Protein AF-D8IQB0-F1 (afdb_monomer_lite)

InterPro domains:
  IPR021724 Protein of unknown function DUF3297 [PF11730] (67-137)

Organism: Herbaspirillum seropedicae (strain SmR1) (NCBI:txid757424)

pLDDT: mean 72.1, std 18.84, range [42.22, 94.12]

Secondary structure (DSSP, 8-state):
--------PPP--------------------------PPPP------S----------S--SSPPPPSEEES-TTSTT--HHHHTS-EEEEETTEEES--SEEETTTTEEEEEEEEEE-TTSPEEEEEEES-EEEEE-

Foldseek 3Di:
DDDDDDDDDDDDDDDDDDDDDDDDDDDDDDDDDDDDDDDDDDDDDPDPDCDDPPPDDDPPDPADDDDQKAFPDPVDPRHDVRNVVFQKWKAFVNDIDRQWGMDGQVQAKTWGFPPCDADPVRHGDIDIDGGHIDMDTD

Sequence (138 aa):
MRCSRRQRYQPGASAAVGERRHPGRTTGLPRRRRLSEGRPAPKGLSWPGRYPIIAAMNDTAQRPSFPDRLSVDPRSPHYVAAIFEFDVGIKLNGKEFNNVSEYCISEGWIKIPAGRALDRKGNPMMTKLKGQVEPFYR

Radius of gyration: 28.74 Å; chains: 1; bounding box: 79×67×44 Å

Structure (mmCIF, N/CA/C/O backbone):
data_AF-D8IQB0-F1
#
_entry.id   AF-D8IQB0-F1
#
loop_
_atom_site.group_PDB
_atom_site.id
_atom_site.type_symbol
_atom_site.label_atom_id
_atom_site.label_alt_id
_atom_site.label_comp_id
_atom_site.label_asym_id
_atom_site.label_entity_id
_atom_site.label_seq_id
_atom_site.pdbx_PDB_ins_code
_atom_site.Cartn_x
_atom_site.Cartn_y
_atom_site.Cartn_z
_atom_site.occupancy
_atom_site.B_iso_or_equiv
_atom_site.auth_seq_id
_atom_site.auth_comp_id
_atom_site.auth_asym_id
_atom_site.auth_atom_id
_atom_site.pdbx_PDB_model_num
ATOM 1 N N . MET A 1 1 ? 41.029 16.697 -21.269 1.00 48.34 1 MET A N 1
ATOM 2 C CA . MET A 1 1 ? 40.095 15.669 -20.754 1.00 48.34 1 MET A CA 1
ATOM 3 C C . MET A 1 1 ? 38.979 15.423 -21.769 1.00 48.34 1 MET A C 1
ATOM 5 O O . MET A 1 1 ? 37.996 16.148 -21.785 1.00 48.34 1 MET A O 1
ATOM 9 N N . ARG A 1 2 ? 39.135 14.442 -22.664 1.00 48.03 2 ARG A N 1
ATOM 10 C CA . ARG A 1 2 ? 38.046 13.912 -23.503 1.00 48.03 2 ARG A CA 1
ATOM 11 C C . ARG A 1 2 ? 38.215 12.403 -23.535 1.00 48.03 2 ARG A C 1
ATOM 13 O O . ARG A 1 2 ? 39.020 11.903 -24.307 1.00 48.03 2 ARG A O 1
ATOM 20 N N . CYS A 1 3 ? 37.506 11.699 -22.661 1.00 42.72 3 CYS A N 1
ATOM 21 C CA . CYS A 1 3 ? 37.381 10.254 -22.772 1.00 42.72 3 CYS A CA 1
ATOM 22 C C . CYS A 1 3 ? 35.943 9.967 -23.184 1.00 42.72 3 CYS A C 1
ATOM 24 O O . CYS A 1 3 ? 34.998 10.150 -22.420 1.00 42.72 3 CYS A O 1
ATOM 26 N N . SER A 1 4 ? 35.792 9.630 -24.455 1.00 50.69 4 SER A N 1
ATOM 27 C CA . SER A 1 4 ? 34.528 9.347 -25.103 1.00 50.69 4 SER A CA 1
ATOM 28 C C . SER A 1 4 ? 34.461 7.869 -25.449 1.00 50.69 4 SER A C 1
ATOM 30 O O . SER A 1 4 ? 35.431 7.322 -25.963 1.00 50.69 4 SER A O 1
ATOM 32 N N . ARG A 1 5 ? 33.238 7.342 -25.338 1.00 54.47 5 ARG A N 1
ATOM 33 C CA . ARG A 1 5 ? 32.664 6.277 -26.175 1.00 54.47 5 ARG A CA 1
ATOM 34 C C . ARG A 1 5 ? 32.741 4.835 -25.632 1.00 54.47 5 ARG A C 1
ATOM 36 O O . ARG A 1 5 ? 33.715 4.114 -25.777 1.00 54.47 5 ARG A O 1
ATOM 43 N N . ARG A 1 6 ? 31.580 4.439 -25.087 1.00 54.75 6 ARG A N 1
ATOM 44 C CA . ARG A 1 6 ? 30.929 3.112 -25.121 1.00 54.75 6 ARG A CA 1
ATOM 45 C C . ARG A 1 6 ? 31.436 2.178 -26.226 1.00 54.75 6 ARG A C 1
ATOM 47 O O . ARG A 1 6 ? 31.395 2.593 -27.379 1.00 54.75 6 ARG A O 1
ATOM 54 N N . GLN A 1 7 ? 31.589 0.881 -25.926 1.00 54.50 7 GLN A N 1
ATOM 55 C CA . GLN A 1 7 ? 31.092 -0.170 -26.827 1.00 54.50 7 GLN A CA 1
ATOM 56 C C . GLN A 1 7 ? 30.962 -1.568 -26.162 1.00 54.50 7 GLN A C 1
ATOM 58 O O . GLN A 1 7 ? 31.951 -2.206 -25.840 1.00 54.50 7 GLN A O 1
ATOM 63 N N . ARG A 1 8 ? 29.702 -2.027 -26.063 1.00 48.38 8 ARG A N 1
ATOM 64 C CA . ARG A 1 8 ? 29.164 -3.396 -26.270 1.00 48.38 8 ARG A CA 1
ATOM 65 C C . ARG A 1 8 ? 29.692 -4.581 -25.431 1.00 48.38 8 ARG A C 1
ATOM 67 O O . ARG A 1 8 ? 30.640 -5.250 -25.815 1.00 48.38 8 ARG A O 1
ATOM 74 N N . TYR A 1 9 ? 28.907 -4.956 -24.416 1.00 46.19 9 TYR A N 1
ATOM 75 C CA . TYR A 1 9 ? 28.756 -6.346 -23.960 1.00 46.19 9 TYR A CA 1
ATOM 76 C C . TYR A 1 9 ? 27.618 -7.005 -24.764 1.00 46.19 9 TYR A C 1
ATOM 78 O O . TYR A 1 9 ? 26.534 -6.425 -24.863 1.00 46.19 9 TYR A O 1
ATOM 86 N N . GLN A 1 10 ? 27.871 -8.164 -25.380 1.00 56.78 10 GLN A N 1
ATOM 87 C CA . GLN A 1 10 ? 26.863 -8.972 -26.082 1.00 56.78 10 GLN A CA 1
ATOM 88 C C . GLN A 1 10 ? 26.320 -10.068 -25.144 1.00 56.78 10 GLN A C 1
ATOM 90 O O . GLN A 1 10 ? 27.129 -10.804 -24.581 1.00 56.78 10 GLN A O 1
ATOM 95 N N . PRO A 1 11 ? 24.992 -10.224 -24.980 1.00 49.78 11 PRO A N 1
ATOM 96 C CA . PRO A 1 11 ? 24.412 -11.378 -24.301 1.00 49.78 11 PRO A CA 1
ATOM 97 C C . PRO A 1 11 ? 24.195 -12.531 -25.294 1.00 49.78 11 PRO A C 1
ATOM 99 O O . PRO A 1 11 ? 23.490 -12.389 -26.294 1.00 49.78 11 PRO A O 1
ATOM 102 N N . GLY A 1 12 ? 24.806 -13.680 -25.009 1.00 47.94 12 GLY A N 1
ATOM 103 C CA . GLY A 1 12 ? 24.595 -14.924 -25.740 1.00 47.94 12 GLY A CA 1
ATOM 104 C C . GLY A 1 12 ? 23.346 -15.666 -25.259 1.00 47.94 12 GLY A C 1
ATOM 105 O O . GLY A 1 12 ? 23.290 -16.105 -24.119 1.00 47.94 12 GLY A O 1
ATOM 106 N N . ALA A 1 13 ? 22.386 -15.776 -26.177 1.00 47.81 13 ALA A N 1
ATOM 107 C CA . ALA A 1 13 ? 21.504 -16.910 -26.465 1.00 47.81 13 ALA A CA 1
ATOM 108 C C . ALA A 1 13 ? 20.689 -17.587 -25.337 1.00 47.81 13 ALA A C 1
ATOM 110 O O . ALA A 1 13 ? 21.174 -18.352 -24.510 1.00 47.81 13 ALA A O 1
ATOM 111 N N . SER A 1 14 ? 19.381 -17.366 -25.469 1.00 43.47 14 SER A N 1
ATOM 112 C CA . SER A 1 14 ? 18.237 -18.104 -24.935 1.00 43.47 14 SER A CA 1
ATOM 113 C C . SER A 1 14 ? 18.005 -19.421 -25.695 1.00 43.47 14 SER A C 1
ATOM 115 O O . SER A 1 14 ? 18.064 -19.407 -26.922 1.00 43.47 14 SER A O 1
ATOM 117 N N . ALA A 1 15 ? 17.697 -20.519 -24.995 1.00 45.19 15 ALA A N 1
ATOM 118 C CA . ALA A 1 15 ? 16.983 -21.718 -25.479 1.00 45.19 15 ALA A CA 1
ATOM 119 C C . ALA A 1 15 ? 16.895 -22.728 -24.312 1.00 45.19 15 ALA A C 1
ATOM 121 O O . ALA A 1 15 ? 17.868 -22.897 -23.594 1.00 45.19 15 ALA A O 1
ATOM 122 N N . ALA A 1 16 ? 15.834 -23.474 -24.027 1.00 48.03 16 ALA A N 1
ATOM 123 C CA . ALA A 1 16 ? 14.464 -23.515 -24.502 1.00 48.03 16 ALA A CA 1
ATOM 124 C C . ALA A 1 16 ? 13.663 -24.297 -23.439 1.00 48.03 16 ALA A C 1
ATOM 126 O O . ALA A 1 16 ? 14.099 -25.343 -22.962 1.00 48.03 16 ALA A O 1
ATOM 127 N N . VAL A 1 17 ? 12.497 -23.768 -23.075 1.00 44.84 17 VAL A N 1
ATOM 128 C CA . VAL A 1 17 ? 11.412 -24.478 -22.387 1.00 44.84 17 VAL A CA 1
ATOM 129 C C . VAL A 1 17 ? 10.625 -25.274 -23.431 1.00 44.84 17 VAL A C 1
ATOM 131 O O . VAL A 1 17 ? 10.387 -24.781 -24.532 1.00 44.84 17 VAL A O 1
ATOM 134 N N . GLY A 1 18 ? 10.189 -26.478 -23.072 1.00 42.88 18 GLY A N 1
ATOM 135 C CA . GLY A 1 18 ? 9.212 -27.275 -23.821 1.00 42.88 18 GLY A CA 1
ATOM 136 C C . GLY A 1 18 ? 9.121 -28.662 -23.195 1.00 42.88 18 GLY A C 1
ATOM 137 O O . GLY A 1 18 ? 9.932 -29.527 -23.487 1.00 42.88 18 GLY A O 1
ATOM 138 N N . GLU A 1 19 ? 8.309 -28.885 -22.164 1.00 42.81 19 GLU A N 1
ATOM 139 C CA . GLU A 1 19 ? 6.854 -29.074 -22.244 1.00 42.81 19 GLU A CA 1
ATOM 140 C C . GLU A 1 19 ? 6.442 -30.023 -23.376 1.00 42.81 19 GLU A C 1
ATOM 142 O O . GLU A 1 19 ? 6.618 -29.709 -24.551 1.00 42.81 19 GLU A O 1
ATOM 147 N N . ARG A 1 20 ? 5.872 -31.175 -22.997 1.00 47.47 20 ARG A N 1
ATOM 148 C CA . ARG A 1 20 ? 4.731 -31.863 -23.636 1.00 47.47 20 ARG A CA 1
ATOM 149 C C . ARG A 1 20 ? 4.532 -33.210 -22.925 1.00 47.47 20 ARG A C 1
ATOM 151 O O . ARG A 1 20 ? 5.373 -34.090 -23.006 1.00 47.47 20 ARG A O 1
ATOM 158 N N . ARG A 1 21 ? 3.579 -33.278 -21.994 1.00 45.22 21 ARG A N 1
ATOM 159 C CA . ARG A 1 21 ? 2.154 -33.616 -22.200 1.00 45.22 21 ARG A CA 1
ATOM 160 C C . ARG A 1 21 ? 1.932 -35.113 -22.437 1.00 45.22 21 ARG A C 1
ATOM 162 O O . ARG A 1 21 ? 2.217 -35.639 -23.506 1.00 45.22 21 ARG A O 1
ATOM 169 N N . HIS A 1 22 ? 1.337 -35.732 -21.414 1.00 51.38 22 HIS A N 1
ATOM 170 C CA . HIS A 1 22 ? 0.528 -36.947 -21.494 1.00 51.38 22 HIS A CA 1
ATOM 171 C C . HIS A 1 22 ? -0.483 -36.850 -22.643 1.00 51.38 22 HIS A C 1
ATOM 173 O O . HIS A 1 22 ? -1.045 -35.775 -22.873 1.00 51.38 22 HIS A O 1
ATOM 179 N N . PRO A 1 23 ? -0.759 -37.962 -23.335 1.00 51.09 23 PRO A N 1
ATOM 180 C CA . PRO A 1 23 ? -2.100 -38.533 -23.191 1.00 51.09 23 PRO A CA 1
ATOM 181 C C . PRO A 1 23 ? -2.130 -40.059 -23.365 1.00 51.09 23 PRO A C 1
ATOM 183 O O . PRO A 1 23 ? -1.471 -40.619 -24.238 1.00 51.09 23 PRO A O 1
ATOM 186 N N . GLY A 1 24 ? -2.969 -40.752 -22.597 1.00 42.22 24 GLY A N 1
ATOM 187 C CA . GLY A 1 24 ? -3.262 -42.143 -22.922 1.00 42.22 24 GLY A CA 1
ATOM 188 C C . GLY A 1 24 ? -4.235 -42.830 -21.978 1.00 42.22 24 GLY A C 1
ATOM 189 O O . GLY A 1 24 ? -3.912 -43.019 -20.813 1.00 42.22 24 GLY A O 1
ATOM 190 N N . ARG A 1 25 ? -5.346 -43.301 -22.566 1.00 46.88 25 ARG A N 1
ATOM 191 C CA . ARG A 1 25 ? -6.334 -44.280 -22.063 1.00 46.88 25 ARG A CA 1
ATOM 192 C C . ARG A 1 25 ? -7.371 -43.688 -21.116 1.00 46.88 25 ARG A C 1
ATOM 194 O O . ARG A 1 25 ? -7.130 -43.530 -19.932 1.00 46.88 25 ARG A O 1
ATOM 201 N N . THR A 1 26 ? -8.523 -43.216 -21.590 1.00 45.41 26 THR A N 1
ATOM 202 C CA . THR A 1 26 ? -9.580 -43.894 -22.376 1.00 45.41 26 THR A CA 1
ATOM 203 C C . THR A 1 26 ? -10.078 -45.220 -21.780 1.00 45.41 26 THR A C 1
ATOM 205 O O . THR A 1 26 ? -9.395 -46.238 -21.825 1.00 45.41 26 THR A O 1
ATOM 208 N N . THR A 1 27 ? -11.347 -45.146 -21.357 1.00 48.78 27 THR A N 1
ATOM 209 C CA . THR A 1 27 ? -12.413 -46.159 -21.455 1.00 48.78 27 THR A CA 1
ATOM 210 C C . THR A 1 27 ? -12.495 -47.234 -20.372 1.00 48.78 27 THR A C 1
ATOM 212 O O . THR A 1 27 ? -11.710 -48.171 -20.330 1.00 48.78 27 THR A O 1
ATOM 215 N N . GLY A 1 28 ? -13.562 -47.160 -19.567 1.00 44.59 28 GLY A N 1
ATOM 216 C CA . GLY A 1 28 ? -13.963 -48.254 -18.686 1.00 44.59 28 GLY A CA 1
ATOM 217 C C . GLY A 1 28 ? -15.171 -47.952 -17.799 1.00 44.59 28 GLY A C 1
ATOM 218 O O . GLY A 1 28 ? -15.084 -48.135 -16.594 1.00 44.59 28 GLY A O 1
ATOM 219 N N . LEU A 1 29 ? -16.292 -47.482 -18.360 1.00 53.19 29 LEU A N 1
ATOM 220 C CA . LEU A 1 29 ? -17.576 -47.474 -17.645 1.00 53.19 29 LEU A CA 1
ATOM 221 C C . LEU A 1 29 ? -18.414 -48.685 -18.075 1.00 53.19 29 LEU A C 1
ATOM 223 O O . LEU A 1 29 ? -19.005 -48.653 -19.158 1.00 53.19 29 LEU A O 1
ATOM 227 N N . PRO A 1 30 ? -18.552 -49.728 -17.239 1.00 50.47 30 PRO A N 1
ATOM 228 C CA . PRO A 1 30 ? -19.648 -50.663 -17.367 1.00 50.47 30 PRO A CA 1
ATOM 229 C C . PRO A 1 30 ? -20.831 -50.224 -16.494 1.00 50.47 30 PRO A C 1
ATOM 231 O O . PRO A 1 30 ? -20.790 -50.181 -15.269 1.00 50.47 30 PRO A O 1
ATOM 234 N N . ARG A 1 31 ? -21.900 -49.884 -17.212 1.00 48.69 31 ARG A N 1
ATOM 235 C CA . ARG A 1 31 ? -23.316 -50.171 -16.949 1.00 48.69 31 ARG A CA 1
ATOM 236 C C . ARG A 1 31 ? -23.732 -50.710 -15.564 1.00 48.69 31 ARG A C 1
ATOM 238 O O . ARG A 1 31 ? -23.396 -51.822 -15.185 1.00 48.69 31 ARG A O 1
ATOM 245 N N . ARG A 1 32 ? -24.774 -50.027 -15.067 1.00 52.00 32 ARG A N 1
ATOM 246 C CA . ARG A 1 32 ? -25.974 -50.533 -14.365 1.00 52.00 32 ARG A CA 1
ATOM 247 C C . ARG A 1 32 ? -25.774 -51.185 -12.989 1.00 52.00 32 ARG A C 1
ATOM 249 O O . ARG A 1 32 ? -25.407 -52.346 -12.895 1.00 52.00 32 ARG A O 1
ATOM 256 N N . ARG A 1 33 ? -26.433 -50.580 -11.996 1.00 52.75 33 ARG A N 1
ATOM 257 C CA . ARG A 1 33 ? -27.629 -51.196 -11.390 1.00 52.75 33 ARG A CA 1
ATOM 258 C C . ARG A 1 33 ? -28.562 -50.133 -10.811 1.00 52.75 33 ARG A C 1
ATOM 260 O O . ARG A 1 33 ? -28.188 -49.337 -9.964 1.00 52.75 33 ARG A O 1
ATOM 267 N N . ARG A 1 34 ? -29.791 -50.147 -11.324 1.00 58.44 34 ARG A N 1
ATOM 268 C CA . ARG A 1 34 ? -30.990 -49.618 -10.679 1.00 58.44 34 ARG A CA 1
ATOM 269 C C . ARG A 1 34 ? -31.423 -50.673 -9.661 1.00 58.44 34 ARG A C 1
ATOM 271 O O . ARG A 1 34 ? -31.669 -51.793 -10.091 1.00 58.44 34 ARG A O 1
ATOM 278 N N . LEU A 1 35 ? -31.505 -50.300 -8.390 1.00 55.44 35 LEU A N 1
ATOM 279 C CA . LEU A 1 35 ? -32.359 -50.868 -7.335 1.00 55.44 35 LEU A CA 1
ATOM 280 C C . LEU A 1 35 ? -32.408 -49.772 -6.254 1.00 55.44 35 LEU A C 1
ATOM 282 O O . LEU A 1 35 ? -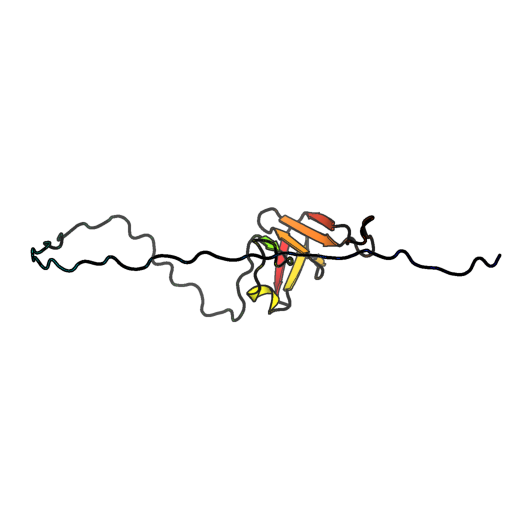31.378 -49.426 -5.692 1.00 55.44 35 LEU A O 1
ATOM 286 N N . SER A 1 36 ? -33.427 -48.911 -6.239 1.00 53.25 36 SER A N 1
ATOM 287 C CA . SER A 1 36 ? -34.660 -49.101 -5.463 1.00 53.25 36 SER A CA 1
ATOM 288 C C . SER A 1 36 ? -34.375 -49.529 -4.028 1.00 53.25 36 SER A C 1
ATOM 290 O O . SER A 1 36 ? -34.207 -50.714 -3.791 1.00 53.25 36 SER A O 1
ATOM 292 N N . GLU A 1 37 ? -34.367 -48.568 -3.106 1.00 55.41 37 GLU A N 1
ATOM 293 C CA . GLU A 1 37 ? -34.930 -48.720 -1.760 1.00 55.41 37 GLU A CA 1
ATOM 294 C C . GLU A 1 37 ? -34.950 -47.351 -1.073 1.00 55.41 37 GLU A C 1
ATOM 296 O O . GLU A 1 37 ? -33.967 -46.608 -1.056 1.00 55.41 37 GLU A O 1
ATOM 301 N N . GLY A 1 38 ? -36.143 -46.966 -0.622 1.00 56.09 38 GLY A N 1
ATOM 302 C CA . GLY A 1 38 ? -36.437 -45.652 -0.080 1.00 56.09 38 GLY A CA 1
ATOM 303 C C . GLY A 1 38 ? -35.639 -45.363 1.183 1.00 56.09 38 GLY A C 1
ATOM 304 O O . GLY A 1 38 ? -35.634 -46.145 2.129 1.00 56.09 38 GLY A O 1
ATOM 305 N N . ARG A 1 39 ? -35.018 -44.184 1.223 1.00 53.31 39 ARG A N 1
ATOM 306 C CA . ARG A 1 39 ? -34.590 -43.588 2.486 1.00 53.31 39 ARG A CA 1
ATOM 307 C C . ARG A 1 39 ? -35.796 -42.880 3.103 1.00 53.31 39 ARG A C 1
ATOM 309 O O . ARG A 1 39 ? -36.300 -41.945 2.477 1.00 53.31 39 ARG A O 1
ATOM 316 N N . PRO A 1 40 ? -36.272 -43.270 4.296 1.00 57.31 40 PRO A N 1
ATOM 317 C CA . PRO A 1 40 ? -37.192 -42.424 5.037 1.00 57.31 40 PRO A CA 1
ATOM 318 C C . PRO A 1 40 ? -36.462 -41.131 5.414 1.00 57.31 40 PRO A C 1
ATOM 320 O O . PRO A 1 40 ? -35.355 -41.159 5.954 1.00 57.31 40 PRO A O 1
ATOM 323 N N . ALA A 1 41 ? -37.070 -39.987 5.101 1.00 55.81 41 ALA A N 1
ATOM 324 C CA . ALA A 1 41 ? -36.594 -38.701 5.588 1.00 55.81 41 ALA A CA 1
ATOM 325 C C . ALA A 1 41 ? -36.666 -38.701 7.128 1.00 55.81 41 ALA A C 1
ATOM 327 O O . ALA A 1 41 ? -37.742 -38.988 7.667 1.00 55.81 41 ALA A O 1
ATOM 328 N N . PRO A 1 42 ? -35.575 -38.390 7.853 1.00 56.31 42 PRO A N 1
ATOM 329 C CA . PRO A 1 42 ? -35.653 -38.219 9.295 1.00 56.31 42 PRO A CA 1
ATOM 330 C C . PRO A 1 42 ? -36.540 -37.007 9.590 1.00 56.31 42 PRO A C 1
ATOM 332 O O . PRO A 1 42 ? -36.186 -35.861 9.310 1.00 56.31 42 PRO A O 1
ATOM 335 N N . LYS A 1 43 ? -37.732 -37.268 10.130 1.00 57.81 43 LYS A N 1
ATOM 336 C CA . LYS A 1 43 ? -38.586 -36.237 10.713 1.00 57.81 43 LYS A CA 1
ATOM 337 C C . LYS A 1 43 ? -37.958 -35.833 12.041 1.00 57.81 43 LYS A C 1
ATOM 339 O O . LYS A 1 43 ? -37.888 -36.648 12.951 1.00 57.81 43 LYS A O 1
ATOM 344 N N . GLY A 1 44 ? -37.518 -34.583 12.135 1.00 53.81 44 GLY A N 1
ATOM 345 C CA . GLY A 1 44 ? -37.155 -33.969 13.408 1.00 53.81 44 GLY A CA 1
ATOM 346 C C . GLY A 1 44 ? -35.746 -34.292 13.896 1.00 53.81 44 GLY A C 1
ATOM 347 O O . GLY A 1 44 ? -35.567 -35.009 14.869 1.00 53.81 44 GLY A O 1
ATOM 348 N N . LEU A 1 45 ? -34.747 -33.652 13.291 1.00 49.16 45 LEU A N 1
ATOM 349 C CA . LEU A 1 45 ? -33.638 -33.118 14.079 1.00 49.16 45 LEU A CA 1
ATOM 350 C C . LEU A 1 45 ? -33.640 -31.602 13.898 1.00 49.16 45 LEU A C 1
ATOM 352 O O . LEU A 1 45 ? -33.158 -31.064 12.903 1.00 49.16 45 LEU A O 1
ATOM 356 N N . SER A 1 46 ? -34.254 -30.921 14.862 1.00 55.41 46 SER A N 1
ATOM 357 C CA . SER A 1 46 ? -34.007 -29.515 15.144 1.00 55.41 46 SER A CA 1
ATOM 358 C C . SER A 1 46 ? -32.541 -29.373 15.549 1.00 55.41 46 SER A C 1
ATOM 360 O O . SER A 1 46 ? -32.153 -29.776 16.643 1.00 55.41 46 SER A O 1
ATOM 362 N N . TRP A 1 47 ? -31.719 -28.831 14.660 1.00 50.12 47 TRP A N 1
ATOM 363 C CA . TRP A 1 47 ? -30.354 -28.444 14.993 1.00 50.12 47 TRP A CA 1
ATOM 364 C C . TRP A 1 47 ? -30.400 -27.147 15.814 1.00 50.12 47 TRP A C 1
ATOM 366 O O . TRP A 1 47 ? -30.888 -26.138 15.294 1.00 50.12 47 TRP A O 1
ATOM 376 N N . PRO A 1 48 ? -29.882 -27.102 17.057 1.00 55.62 48 PRO A N 1
ATOM 377 C CA . PRO A 1 48 ? -29.565 -25.837 17.701 1.00 55.62 48 PRO A CA 1
ATOM 378 C C . PRO A 1 48 ? -28.279 -25.324 17.048 1.00 55.62 48 PRO A C 1
ATOM 380 O O . PRO A 1 48 ? -27.172 -25.592 17.497 1.00 55.62 48 PRO A O 1
ATOM 383 N N . GLY A 1 49 ? -28.418 -24.684 15.894 1.00 55.03 49 GLY A N 1
ATOM 384 C CA . GLY A 1 49 ? -27.255 -24.309 15.093 1.00 55.03 49 GLY A CA 1
ATOM 385 C C . GLY A 1 49 ? -27.594 -23.411 13.921 1.00 55.03 49 GLY A C 1
ATOM 386 O O . GLY A 1 49 ? -26.894 -23.425 12.912 1.00 55.03 49 GLY A O 1
ATOM 387 N N . ARG A 1 50 ? -28.681 -22.639 14.026 1.00 53.69 50 ARG A N 1
ATOM 388 C CA . ARG A 1 50 ? -28.977 -21.571 13.075 1.00 53.69 50 ARG A CA 1
ATOM 389 C C . ARG A 1 50 ? -28.054 -20.400 13.385 1.00 53.69 50 ARG A C 1
ATOM 391 O O . ARG A 1 50 ? -28.448 -19.423 14.012 1.00 53.69 50 ARG A O 1
ATOM 398 N N . TYR A 1 51 ? -26.802 -20.552 12.964 1.00 57.06 51 TYR A N 1
ATOM 399 C CA . TYR A 1 51 ? -25.905 -19.428 12.759 1.00 57.06 51 TYR A CA 1
ATOM 400 C C . TYR A 1 51 ? -26.655 -18.363 11.942 1.00 57.06 51 TYR A C 1
ATOM 402 O O . TYR A 1 51 ? -27.446 -18.714 11.055 1.00 57.06 51 TYR A O 1
ATOM 410 N N . PRO A 1 52 ? -26.504 -17.081 12.302 1.00 56.56 52 PRO A N 1
ATOM 411 C CA . PRO A 1 52 ? -27.381 -16.024 11.833 1.00 56.56 52 PRO A CA 1
ATOM 412 C C . PRO A 1 52 ? -27.355 -15.929 10.308 1.00 56.56 52 PRO A C 1
ATOM 414 O O . PRO A 1 52 ? -26.305 -16.007 9.674 1.00 56.56 52 PRO A O 1
ATOM 417 N N . ILE A 1 53 ? -28.539 -15.732 9.732 1.00 63.56 53 ILE A N 1
ATOM 418 C CA . ILE A 1 53 ? -28.742 -15.258 8.364 1.00 63.56 53 ILE A CA 1
ATOM 419 C C . ILE A 1 53 ? -28.158 -13.843 8.229 1.00 63.56 53 ILE A C 1
ATOM 421 O O . ILE A 1 53 ? -28.891 -12.862 8.186 1.00 63.56 53 ILE A O 1
ATOM 425 N N . ILE A 1 54 ? -26.833 -13.705 8.187 1.00 61.09 54 ILE A N 1
ATOM 426 C CA . ILE A 1 54 ? -26.195 -12.433 7.834 1.00 61.09 54 ILE A CA 1
ATOM 427 C C . ILE A 1 54 ? -26.131 -12.361 6.307 1.00 61.09 54 ILE A C 1
ATOM 429 O O . ILE A 1 54 ? -25.090 -12.549 5.691 1.00 61.09 54 ILE A O 1
ATOM 433 N N . ALA A 1 55 ? -27.285 -12.138 5.686 1.00 57.94 55 ALA A N 1
ATOM 434 C CA . ALA A 1 55 ? -27.378 -11.712 4.294 1.00 57.94 55 ALA A CA 1
ATOM 435 C C . ALA A 1 55 ? -28.169 -10.403 4.239 1.00 57.94 55 ALA A C 1
ATOM 437 O O . ALA A 1 55 ? -29.188 -10.280 3.572 1.00 57.94 55 ALA A O 1
ATOM 438 N N . ALA A 1 56 ? -27.691 -9.430 5.007 1.00 62.12 56 ALA A N 1
ATOM 439 C CA . ALA A 1 56 ? -27.981 -8.027 4.793 1.00 62.12 56 ALA A CA 1
ATOM 440 C C . ALA A 1 56 ? -26.658 -7.275 4.959 1.00 62.12 56 ALA A C 1
ATOM 442 O O . ALA A 1 56 ? -26.312 -6.852 6.057 1.00 62.12 56 ALA A O 1
ATOM 443 N N . MET A 1 57 ? -25.882 -7.164 3.879 1.00 55.00 57 MET A N 1
ATOM 444 C CA . MET A 1 57 ? -24.892 -6.093 3.767 1.00 55.00 57 MET A CA 1
ATOM 445 C C . MET A 1 57 ? -24.791 -5.599 2.322 1.00 55.00 57 MET A C 1
ATOM 447 O O . MET A 1 57 ? -24.027 -6.102 1.511 1.00 55.00 57 MET A O 1
ATOM 451 N N . ASN A 1 58 ? -25.636 -4.600 2.071 1.00 51.25 58 ASN A N 1
ATOM 452 C CA . ASN A 1 58 ? -25.448 -3.437 1.210 1.00 51.25 58 ASN A CA 1
ATOM 453 C C . ASN A 1 58 ? -25.095 -3.659 -0.264 1.00 51.25 58 ASN A C 1
ATOM 455 O O . ASN A 1 58 ? -23.937 -3.637 -0.674 1.00 51.25 58 ASN A O 1
ATOM 459 N N . ASP A 1 59 ? -26.159 -3.625 -1.063 1.00 52.34 59 ASP A N 1
ATOM 460 C CA . ASP A 1 59 ? -26.213 -3.166 -2.456 1.00 52.34 59 ASP A CA 1
ATOM 461 C C . ASP A 1 59 ? -25.857 -1.657 -2.560 1.00 52.34 59 ASP A C 1
ATOM 463 O O . ASP A 1 59 ? -26.609 -0.819 -3.052 1.00 52.34 59 ASP A O 1
ATOM 467 N N . THR A 1 60 ? -24.735 -1.239 -1.965 1.00 52.69 60 THR A N 1
ATOM 468 C CA . THR A 1 60 ? -24.282 0.162 -1.974 1.00 52.69 60 THR A CA 1
ATOM 469 C C . THR A 1 60 ? -22.767 0.243 -1.891 1.00 52.69 60 THR A C 1
ATOM 471 O O . THR A 1 60 ? -22.197 0.839 -0.985 1.00 52.69 60 THR A O 1
ATOM 474 N N . ALA A 1 61 ? -22.098 -0.356 -2.864 1.00 54.50 61 ALA A N 1
ATOM 475 C CA . ALA A 1 61 ? -20.862 0.200 -3.378 1.00 54.50 61 ALA A CA 1
ATOM 476 C C . ALA A 1 61 ? -20.634 -0.418 -4.753 1.00 54.50 61 ALA A C 1
ATOM 478 O O . ALA A 1 61 ? -20.328 -1.598 -4.868 1.00 54.50 61 ALA A O 1
ATOM 479 N N . GLN A 1 62 ? -20.672 0.393 -5.808 1.00 65.81 62 GLN A N 1
ATOM 480 C CA . GLN A 1 62 ? -20.058 0.037 -7.093 1.00 65.81 62 GLN A CA 1
ATOM 481 C C . GLN A 1 62 ? -18.558 -0.324 -6.961 1.00 65.81 62 GLN A C 1
ATOM 483 O O . GLN A 1 62 ? -17.927 -0.672 -7.953 1.00 65.81 62 GLN A O 1
ATOM 488 N N . ARG A 1 63 ? -17.971 -0.186 -5.764 1.00 68.75 63 ARG A N 1
ATOM 489 C CA . ARG A 1 63 ? -16.551 -0.327 -5.468 1.00 68.75 63 ARG A CA 1
ATOM 490 C C . ARG A 1 63 ? -16.365 -1.477 -4.473 1.00 68.75 63 ARG A C 1
ATOM 492 O O . ARG A 1 63 ? -17.091 -1.516 -3.478 1.00 68.75 63 ARG A O 1
ATOM 499 N N . PRO A 1 64 ? -15.422 -2.399 -4.715 1.00 78.31 64 PRO A N 1
ATOM 500 C CA . PRO A 1 64 ? -15.109 -3.469 -3.771 1.00 78.31 64 PRO A CA 1
ATOM 501 C C . PRO A 1 64 ? -14.705 -2.898 -2.401 1.00 78.31 64 PRO A C 1
ATOM 503 O O . PRO A 1 64 ? -14.371 -1.728 -2.277 1.00 78.31 64 PRO A O 1
ATOM 506 N N . SER A 1 65 ? -14.751 -3.698 -1.340 1.00 81.75 65 SER A N 1
ATOM 507 C CA . SER A 1 65 ? -14.140 -3.307 -0.067 1.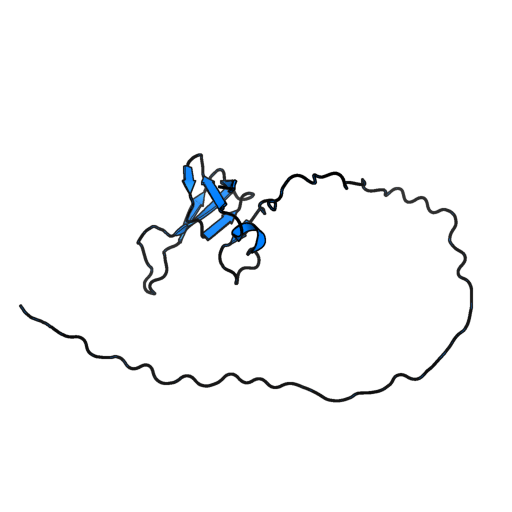00 81.75 65 SER A CA 1
ATOM 508 C C . SER A 1 65 ? -12.621 -3.505 -0.123 1.00 81.75 65 SER A C 1
ATOM 510 O O . SER A 1 65 ? -12.112 -4.350 -0.865 1.00 81.75 65 SER A O 1
ATOM 512 N N . PHE A 1 66 ? -11.877 -2.733 0.673 1.00 83.38 66 PHE A N 1
ATOM 513 C CA . PHE A 1 66 ? -10.430 -2.906 0.783 1.00 83.38 66 PHE A CA 1
ATOM 514 C C . PHE A 1 66 ? -10.088 -4.113 1.672 1.00 83.38 66 PHE A C 1
ATOM 516 O O . PHE A 1 66 ? -10.588 -4.190 2.795 1.00 83.38 66 PHE A O 1
ATOM 523 N N . PRO A 1 67 ? -9.225 -5.042 1.220 1.00 86.81 67 PRO A N 1
ATOM 524 C CA . PRO A 1 67 ? -8.757 -6.154 2.028 1.00 86.81 67 PRO A CA 1
ATOM 525 C C . PRO A 1 67 ? -7.738 -5.664 3.055 1.00 86.81 67 PRO A C 1
ATOM 527 O O . PRO A 1 67 ? -7.058 -4.656 2.840 1.00 86.81 67 PRO A O 1
ATOM 530 N N . ASP A 1 68 ? -7.570 -6.439 4.129 1.00 89.88 68 ASP A N 1
ATOM 531 C CA . ASP A 1 68 ? -6.578 -6.171 5.176 1.00 89.88 68 ASP A CA 1
ATOM 532 C C . ASP A 1 68 ? -5.162 -6.033 4.623 1.00 89.88 68 ASP A C 1
ATOM 534 O O . ASP A 1 68 ? -4.390 -5.204 5.098 1.00 89.88 68 ASP A O 1
ATOM 538 N N . ARG A 1 69 ? -4.822 -6.835 3.610 1.00 89.81 69 ARG A N 1
ATOM 539 C CA . ARG A 1 69 ? -3.540 -6.792 2.913 1.00 89.81 69 ARG A CA 1
ATOM 540 C C . ARG A 1 69 ? -3.771 -6.734 1.414 1.00 89.81 69 ARG A C 1
ATOM 542 O O . ARG A 1 69 ? -4.436 -7.608 0.860 1.00 89.81 69 ARG A O 1
ATOM 549 N N . LEU A 1 70 ? -3.162 -5.748 0.766 1.00 90.44 70 LEU A N 1
ATOM 550 C CA . LEU A 1 70 ? -3.170 -5.601 -0.686 1.00 90.44 70 LEU A CA 1
ATOM 551 C C . LEU A 1 70 ? -1.745 -5.396 -1.186 1.00 90.44 70 LEU A C 1
ATOM 553 O O . LEU A 1 70 ? -0.955 -4.660 -0.588 1.00 90.44 70 LEU A O 1
ATOM 557 N N . SER A 1 71 ? -1.432 -6.029 -2.310 1.00 89.38 71 SER A N 1
ATOM 558 C CA . SER A 1 71 ? -0.173 -5.860 -3.025 1.00 89.38 71 SER A CA 1
ATOM 559 C C . SER A 1 71 ? -0.438 -5.460 -4.471 1.00 89.38 71 SER A C 1
ATOM 561 O O . SER A 1 71 ? -1.392 -5.936 -5.078 1.00 89.38 71 SER A O 1
ATOM 563 N N . VAL A 1 72 ? 0.424 -4.606 -5.026 1.00 87.69 72 VAL A N 1
ATOM 564 C CA . VAL A 1 72 ? 0.369 -4.210 -6.445 1.00 87.69 72 VAL A CA 1
ATOM 565 C C . VAL A 1 72 ? 1.011 -5.233 -7.380 1.00 87.69 72 VAL A C 1
ATOM 567 O O . VAL A 1 72 ? 0.812 -5.159 -8.588 1.00 87.69 72 VAL A O 1
ATOM 570 N N . ASP A 1 73 ? 1.809 -6.165 -6.852 1.00 85.56 73 ASP A N 1
ATOM 571 C CA . ASP A 1 73 ? 2.502 -7.159 -7.672 1.00 85.56 73 ASP A CA 1
ATOM 572 C C . ASP A 1 73 ? 1.525 -8.278 -8.074 1.00 85.56 73 ASP A C 1
ATOM 574 O O . ASP A 1 73 ? 1.078 -9.011 -7.189 1.00 85.56 73 ASP A O 1
ATOM 578 N N . PRO A 1 74 ? 1.230 -8.480 -9.374 1.00 86.19 74 PRO A N 1
ATOM 579 C CA . PRO A 1 74 ? 0.308 -9.518 -9.843 1.00 86.19 74 PRO A CA 1
ATOM 580 C C . PRO A 1 74 ? 0.769 -10.945 -9.533 1.00 86.19 74 PRO A C 1
ATOM 582 O O . PRO A 1 74 ? -0.015 -11.885 -9.637 1.00 86.19 74 PRO A O 1
ATOM 585 N N . ARG A 1 75 ? 2.040 -11.135 -9.162 1.00 86.50 75 ARG A N 1
ATOM 586 C CA . ARG A 1 75 ? 2.582 -12.435 -8.740 1.00 86.50 75 ARG A CA 1
ATOM 587 C C . ARG A 1 75 ? 2.305 -12.740 -7.269 1.00 86.50 75 ARG A C 1
ATOM 589 O O . ARG A 1 75 ? 2.539 -13.863 -6.829 1.00 86.50 75 ARG A O 1
ATOM 596 N N . SER A 1 76 ? 1.861 -11.749 -6.501 1.00 82.75 76 SER A N 1
ATOM 597 C CA . SER A 1 76 ? 1.559 -11.890 -5.082 1.00 82.75 76 SER A CA 1
ATOM 598 C C . SER A 1 76 ? 0.165 -12.495 -4.881 1.00 82.75 76 SER A C 1
ATOM 600 O O . SER A 1 76 ? -0.773 -12.105 -5.575 1.00 82.75 76 SER A O 1
ATOM 602 N N . PRO A 1 77 ? -0.033 -13.377 -3.882 1.00 84.94 77 PRO A N 1
ATOM 603 C CA . PRO A 1 77 ? -1.360 -13.897 -3.536 1.00 84.94 77 PRO A CA 1
ATOM 604 C C . PRO A 1 77 ? -2.326 -12.814 -3.027 1.00 84.94 77 PRO A C 1
ATOM 606 O O . PRO A 1 77 ? -3.522 -13.057 -2.926 1.00 84.94 77 PRO A O 1
ATOM 609 N N . HIS A 1 78 ? -1.815 -11.626 -2.693 1.00 84.38 78 HIS A N 1
ATOM 610 C CA . HIS A 1 78 ? -2.597 -10.488 -2.204 1.00 84.38 78 HIS A CA 1
ATOM 611 C C . HIS A 1 78 ? -2.879 -9.444 -3.296 1.00 84.38 78 HIS A C 1
ATOM 613 O O . HIS A 1 78 ? -3.154 -8.287 -2.980 1.00 84.38 78 HIS A O 1
ATOM 619 N N . TYR A 1 79 ? -2.761 -9.817 -4.571 1.00 86.69 79 TYR A N 1
ATOM 620 C CA . TYR A 1 79 ? -3.138 -8.962 -5.692 1.00 86.69 79 TYR A CA 1
ATOM 621 C C . TYR A 1 79 ? -4.633 -9.081 -5.988 1.00 86.69 79 TYR A C 1
ATOM 623 O O . TYR A 1 79 ? -5.138 -10.174 -6.239 1.00 86.69 79 TYR A O 1
ATOM 631 N N . VAL A 1 80 ? -5.341 -7.949 -5.987 1.00 85.19 80 VAL A N 1
ATOM 632 C CA . VAL A 1 80 ? -6.782 -7.893 -6.268 1.00 85.19 80 VAL A CA 1
ATOM 633 C C . VAL A 1 80 ? -7.031 -6.908 -7.404 1.00 85.19 80 VAL A C 1
ATOM 635 O O . VAL A 1 80 ? -7.079 -5.700 -7.188 1.00 85.19 80 VAL A O 1
ATOM 638 N N . ALA A 1 81 ? -7.203 -7.430 -8.621 1.00 84.19 81 ALA A N 1
ATOM 639 C CA . ALA A 1 81 ? -7.394 -6.622 -9.828 1.00 84.19 81 ALA A CA 1
ATOM 640 C C . ALA A 1 81 ? -8.593 -5.661 -9.725 1.00 84.19 81 ALA A C 1
ATOM 642 O O . ALA A 1 81 ? -8.460 -4.495 -10.074 1.00 84.19 81 ALA A O 1
ATOM 643 N N . ALA A 1 82 ? -9.709 -6.119 -9.144 1.00 84.06 82 ALA A N 1
ATOM 644 C CA . ALA A 1 82 ? -10.941 -5.337 -9.000 1.00 84.06 82 ALA A CA 1
ATOM 645 C C . ALA A 1 82 ? -10.759 -4.023 -8.218 1.00 84.06 82 ALA A C 1
ATOM 647 O O . ALA A 1 82 ? -11.521 -3.079 -8.390 1.00 84.06 82 ALA A O 1
ATOM 648 N N . ILE A 1 83 ? -9.756 -3.951 -7.338 1.00 82.62 83 ILE A N 1
ATOM 649 C CA . ILE A 1 83 ? -9.465 -2.745 -6.555 1.00 82.62 83 ILE A CA 1
ATOM 650 C C . ILE A 1 83 ? -8.636 -1.755 -7.374 1.00 82.62 83 ILE A C 1
ATOM 652 O O . ILE A 1 83 ? -8.832 -0.553 -7.240 1.00 82.62 83 ILE A O 1
ATOM 656 N N . PHE A 1 84 ? -7.762 -2.258 -8.249 1.00 82.25 84 PHE A N 1
ATOM 657 C CA . PHE A 1 84 ? -6.937 -1.451 -9.150 1.00 82.25 84 PHE A CA 1
ATOM 658 C C . PHE A 1 84 ? -7.689 -0.936 -10.384 1.00 82.25 84 PHE A C 1
ATOM 660 O O . PHE A 1 84 ? -7.140 -0.122 -11.120 1.00 82.25 84 PHE A O 1
ATOM 667 N N . GLU A 1 85 ? -8.929 -1.379 -10.616 1.00 86.19 85 GLU A N 1
ATOM 668 C CA . GLU A 1 85 ? -9.836 -0.750 -11.590 1.00 86.19 85 GLU A CA 1
ATOM 669 C C . GLU A 1 85 ? -10.224 0.680 -11.180 1.00 86.19 85 GLU A C 1
ATOM 671 O O . GLU A 1 85 ? -10.611 1.485 -12.025 1.00 86.19 85 GLU A O 1
ATOM 676 N N . PHE A 1 86 ? -10.089 1.004 -9.892 1.00 84.44 86 PHE A N 1
ATOM 677 C CA . PHE A 1 86 ? -10.345 2.324 -9.332 1.00 84.44 86 PHE A CA 1
ATOM 678 C C . PHE A 1 86 ? -9.035 2.983 -8.892 1.00 84.44 86 PHE A C 1
ATOM 680 O O . PHE A 1 86 ? -8.064 2.305 -8.546 1.00 84.44 86 PHE A O 1
ATOM 687 N N . ASP A 1 87 ? -9.012 4.316 -8.843 1.00 84.88 87 ASP A N 1
ATOM 688 C CA . ASP A 1 87 ? -7.899 5.042 -8.241 1.00 84.88 87 ASP A CA 1
ATOM 689 C C . ASP A 1 87 ? -7.914 4.839 -6.718 1.00 84.88 87 ASP A C 1
ATOM 691 O O . ASP A 1 87 ? -8.861 5.210 -6.018 1.00 84.88 87 ASP A O 1
ATOM 695 N N . VAL A 1 88 ? -6.851 4.230 -6.191 1.00 87.12 88 VAL A 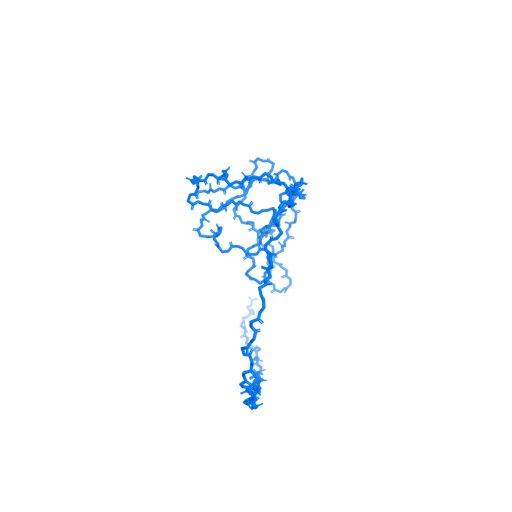N 1
ATOM 696 C CA . VAL A 1 88 ? -6.718 3.902 -4.766 1.00 87.12 88 VAL A CA 1
ATOM 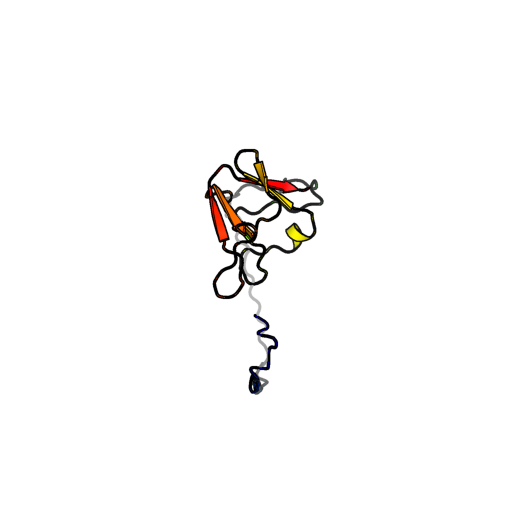697 C C . VAL A 1 88 ? -5.551 4.663 -4.158 1.00 87.12 88 VAL A C 1
ATOM 699 O O . VAL A 1 88 ? -4.429 4.627 -4.663 1.00 87.12 88 VAL A O 1
ATOM 702 N N . GLY A 1 89 ? -5.817 5.339 -3.042 1.00 89.00 89 GLY A N 1
ATOM 703 C CA . GLY A 1 89 ? -4.820 6.005 -2.211 1.00 89.00 89 GLY A CA 1
ATOM 704 C C . GLY A 1 89 ? -4.810 5.447 -0.792 1.00 89.00 89 GLY A C 1
ATOM 705 O O . GLY A 1 89 ? -5.749 4.785 -0.353 1.00 89.00 89 GLY A O 1
ATOM 706 N N . ILE A 1 90 ? -3.737 5.720 -0.050 1.00 91.44 90 ILE A N 1
ATOM 707 C CA . ILE A 1 90 ? -3.618 5.332 1.358 1.00 91.44 90 ILE A CA 1
ATOM 708 C C . ILE A 1 90 ? -3.202 6.529 2.191 1.00 91.44 90 ILE A C 1
ATOM 710 O O . ILE A 1 90 ? -2.227 7.205 1.874 1.00 91.44 90 ILE A O 1
ATOM 714 N N . LYS A 1 91 ? -3.903 6.770 3.293 1.00 93.12 91 LYS A N 1
ATOM 715 C CA . LYS A 1 91 ? -3.488 7.708 4.333 1.00 93.12 91 LYS A CA 1
ATOM 716 C C . LYS A 1 91 ? -2.701 6.961 5.398 1.00 93.12 91 LYS A C 1
ATOM 718 O O . LYS A 1 91 ? -3.184 5.982 5.955 1.00 93.12 91 LYS A O 1
ATOM 723 N N . LEU A 1 92 ? -1.487 7.422 5.676 1.00 93.75 92 LEU A N 1
ATOM 724 C CA . LEU A 1 92 ? -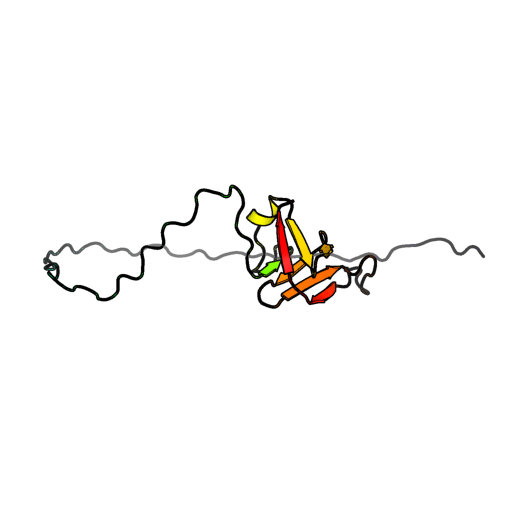0.679 6.969 6.800 1.00 93.75 92 LEU A CA 1
ATOM 725 C C . LEU A 1 92 ? -0.525 8.121 7.794 1.00 93.75 92 LEU A C 1
ATOM 727 O O . LEU A 1 92 ? 0.100 9.128 7.462 1.00 93.75 92 LEU A O 1
ATOM 731 N N . ASN A 1 93 ? -1.076 7.977 9.003 1.00 91.44 93 ASN A N 1
ATOM 732 C CA . ASN A 1 93 ? -1.067 9.021 10.044 1.00 91.44 93 ASN A CA 1
ATOM 733 C C . ASN A 1 93 ? -1.552 10.393 9.518 1.00 91.44 93 ASN A C 1
ATOM 735 O O . ASN A 1 93 ? -0.935 11.425 9.778 1.00 91.44 93 ASN A O 1
ATOM 739 N N . GLY A 1 94 ? -2.607 10.395 8.696 1.00 91.25 94 GLY A N 1
ATOM 740 C CA . GLY A 1 94 ? -3.163 11.604 8.075 1.00 91.25 94 GLY A CA 1
ATOM 741 C C . GLY A 1 94 ? -2.417 12.118 6.836 1.00 91.25 94 GLY A C 1
ATOM 742 O O . GLY A 1 94 ? -2.884 13.061 6.201 1.00 91.2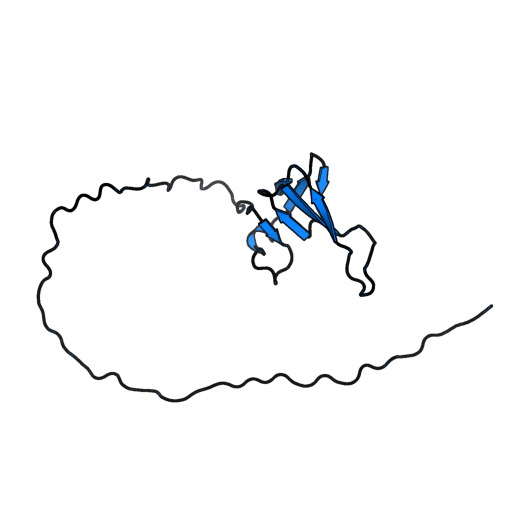5 94 GLY A O 1
ATOM 743 N N . LYS A 1 95 ? -1.294 11.502 6.440 1.00 92.06 95 LYS A N 1
ATOM 744 C CA . LYS A 1 95 ? -0.571 11.845 5.208 1.00 92.06 95 LYS A CA 1
ATOM 745 C C . LYS A 1 95 ? -0.962 10.920 4.063 1.00 92.06 95 LYS A C 1
ATOM 747 O O . LYS A 1 95 ? -0.851 9.706 4.186 1.00 92.06 95 LYS A O 1
ATOM 752 N N . GLU A 1 96 ? -1.362 11.493 2.935 1.00 92.75 96 GLU A N 1
ATOM 753 C CA . GLU A 1 96 ? -1.736 10.744 1.734 1.00 92.75 96 GLU A CA 1
ATOM 754 C C . GLU A 1 96 ? -0.508 10.226 0.970 1.00 92.75 96 GLU A C 1
ATOM 756 O O . GLU A 1 96 ? 0.457 10.952 0.721 1.00 92.75 96 GLU A O 1
ATOM 761 N N . PHE A 1 97 ? -0.573 8.956 0.579 1.00 90.56 97 PHE A N 1
ATOM 762 C CA . PHE A 1 97 ? 0.392 8.247 -0.246 1.00 90.56 97 PHE A CA 1
ATOM 763 C C . PHE A 1 97 ? -0.349 7.551 -1.389 1.00 90.56 97 PHE A C 1
ATOM 765 O O . PHE A 1 97 ? -1.285 6.783 -1.172 1.00 90.56 97 PHE A O 1
ATOM 772 N N . ASN A 1 98 ? 0.090 7.812 -2.615 1.00 90.25 98 ASN A N 1
ATOM 773 C CA . ASN A 1 98 ? -0.459 7.230 -3.843 1.00 90.25 98 ASN A CA 1
ATOM 774 C C . ASN A 1 98 ? 0.488 6.203 -4.485 1.00 90.25 98 ASN A C 1
ATOM 776 O O . ASN A 1 98 ? 0.063 5.340 -5.239 1.00 90.25 98 ASN A O 1
ATOM 780 N N . ASN A 1 99 ? 1.781 6.265 -4.174 1.00 89.12 99 ASN A N 1
ATOM 781 C CA . ASN A 1 99 ? 2.811 5.372 -4.691 1.00 89.12 99 ASN A CA 1
ATOM 782 C C . ASN A 1 99 ? 3.065 4.185 -3.747 1.00 89.12 99 ASN A C 1
ATOM 784 O O . ASN A 1 99 ? 4.211 3.883 -3.418 1.00 89.12 99 ASN A O 1
ATOM 788 N N . VAL A 1 100 ? 2.009 3.526 -3.268 1.00 90.12 100 VAL A N 1
ATOM 789 C CA . VAL A 1 100 ? 2.140 2.382 -2.354 1.00 90.12 100 VAL A CA 1
ATOM 790 C C . VAL A 1 100 ? 2.242 1.084 -3.143 1.00 90.12 100 VAL A C 1
ATOM 792 O O . VAL A 1 100 ? 1.437 0.828 -4.029 1.00 90.12 100 VAL A O 1
ATOM 795 N N . SER A 1 101 ? 3.225 0.246 -2.814 1.00 90.88 101 SER A N 1
ATOM 796 C CA . SER A 1 101 ? 3.375 -1.072 -3.442 1.00 90.88 101 SER A CA 1
ATOM 797 C C . SER A 1 101 ? 2.705 -2.190 -2.644 1.00 90.88 101 SER A C 1
ATOM 799 O O . SER A 1 101 ? 2.269 -3.192 -3.206 1.00 90.88 101 SER A O 1
ATOM 801 N N . GLU A 1 102 ? 2.637 -2.056 -1.323 1.00 92.62 102 GLU A N 1
ATOM 802 C CA . GLU A 1 102 ? 1.955 -3.022 -0.461 1.00 92.62 102 GLU A CA 1
ATOM 803 C C . GLU A 1 102 ? 1.510 -2.342 0.830 1.00 92.62 102 GLU A C 1
ATOM 805 O O . GLU A 1 102 ? 2.230 -1.487 1.351 1.00 92.62 102 GLU A O 1
ATOM 810 N N . TYR A 1 103 ? 0.369 -2.746 1.378 1.00 92.50 103 TYR A N 1
ATOM 811 C CA . TYR A 1 103 ? -0.056 -2.325 2.708 1.00 92.50 103 TYR A CA 1
ATOM 812 C C . TYR A 1 103 ? -0.654 -3.473 3.513 1.00 92.50 103 TYR A C 1
ATOM 814 O O . TYR A 1 103 ? -1.113 -4.467 2.952 1.00 92.50 103 TYR A O 1
ATOM 822 N N . CYS A 1 104 ? -0.664 -3.296 4.831 1.00 92.19 104 CYS A N 1
ATOM 823 C CA . CYS A 1 104 ? -1.383 -4.128 5.781 1.00 92.19 104 CYS A CA 1
ATOM 824 C C . CYS A 1 104 ? -2.083 -3.225 6.807 1.00 92.19 104 CYS A C 1
ATOM 826 O O . CYS A 1 104 ? -1.412 -2.497 7.542 1.00 92.19 104 CYS A O 1
ATOM 828 N N . ILE A 1 105 ? -3.416 -3.261 6.850 1.00 89.94 105 ILE A N 1
ATOM 829 C CA . ILE A 1 105 ? -4.253 -2.468 7.766 1.00 89.94 105 ILE A CA 1
ATOM 830 C C . ILE A 1 105 ? -4.147 -3.038 9.179 1.00 89.94 105 ILE A C 1
ATOM 832 O O . ILE A 1 105 ? -3.837 -2.310 10.116 1.00 89.94 105 ILE A O 1
ATOM 836 N N . SER A 1 106 ? -4.319 -4.358 9.309 1.00 88.06 106 SER A N 1
ATOM 837 C CA . SER A 1 106 ? -4.282 -5.074 10.591 1.00 88.06 106 SER A CA 1
ATOM 838 C C . SER A 1 106 ? -2.953 -4.900 11.334 1.00 88.06 106 SER A C 1
ATOM 840 O O . SER A 1 106 ? -2.930 -4.722 12.547 1.00 88.06 106 SER A O 1
ATOM 842 N N . GLU A 1 107 ? -1.830 -4.925 10.613 1.00 88.94 107 GLU A N 1
ATOM 843 C CA . GLU A 1 107 ? -0.505 -4.700 11.205 1.00 88.94 107 GLU A CA 1
ATOM 844 C C . GLU A 1 107 ? -0.074 -3.219 11.184 1.00 88.94 107 GLU A C 1
ATOM 846 O O . GLU A 1 107 ? 0.987 -2.886 11.716 1.00 88.94 107 GLU A O 1
ATOM 851 N N . GLY A 1 108 ? -0.843 -2.336 10.538 1.00 91.88 108 GLY A N 1
ATOM 852 C CA . GLY A 1 108 ? -0.580 -0.897 10.483 1.00 91.88 108 GLY A CA 1
ATOM 853 C C . GLY A 1 108 ? 0.733 -0.522 9.789 1.00 91.88 108 GLY A C 1
ATOM 854 O O . GLY A 1 108 ? 1.573 0.184 10.358 1.00 91.88 108 GLY A O 1
ATOM 855 N N . TRP A 1 109 ? 0.969 -1.004 8.565 1.00 94.12 109 TRP A N 1
ATOM 856 C CA . TRP A 1 109 ? 2.149 -0.602 7.794 1.00 94.12 109 TRP A CA 1
ATOM 857 C C . TRP A 1 109 ? 1.924 -0.527 6.287 1.00 94.12 109 TRP A C 1
ATOM 859 O O . TRP A 1 109 ? 1.087 -1.223 5.721 1.00 94.12 109 TRP A O 1
ATOM 869 N N . ILE A 1 110 ? 2.755 0.281 5.625 1.00 93.75 110 ILE A N 1
ATOM 870 C CA . ILE A 1 110 ? 2.837 0.395 4.165 1.00 93.75 110 ILE A CA 1
ATOM 871 C C . ILE A 1 110 ? 4.277 0.203 3.684 1.00 93.75 110 ILE A C 1
ATOM 873 O O . ILE A 1 110 ? 5.232 0.514 4.398 1.00 93.75 110 ILE A O 1
ATOM 877 N N . LYS A 1 111 ? 4.447 -0.304 2.465 1.00 93.19 111 LYS A N 1
ATOM 878 C CA . LYS A 1 111 ? 5.712 -0.331 1.725 1.00 93.19 111 LYS A CA 1
ATOM 879 C C . LYS A 1 111 ? 5.620 0.619 0.546 1.00 93.19 111 LYS A C 1
ATOM 881 O O . LYS A 1 111 ? 4.769 0.455 -0.330 1.00 93.19 111 LYS A O 1
ATOM 886 N N . ILE A 1 112 ? 6.547 1.563 0.505 1.00 91.50 112 ILE A N 1
ATOM 887 C CA . ILE A 1 112 ? 6.675 2.536 -0.576 1.00 91.50 112 ILE A CA 1
ATOM 888 C C . ILE A 1 112 ? 8.064 2.437 -1.209 1.00 91.50 112 ILE A C 1
ATOM 890 O O . ILE A 1 112 ? 9.026 2.117 -0.505 1.00 91.50 112 ILE A O 1
ATOM 894 N N . PRO A 1 113 ? 8.213 2.735 -2.506 1.00 92.38 113 PRO A N 1
ATOM 895 C CA . PRO A 1 113 ? 9.520 2.965 -3.087 1.00 92.38 113 PRO A CA 1
ATOM 896 C C . PRO A 1 113 ? 10.111 4.254 -2.497 1.00 92.38 113 PRO A C 1
ATOM 898 O O . PRO A 1 113 ? 9.446 5.289 -2.402 1.00 92.38 113 PRO A O 1
ATOM 901 N N . ALA A 1 114 ? 11.376 4.196 -2.099 1.00 85.25 114 ALA A N 1
ATOM 902 C CA . ALA A 1 114 ? 12.149 5.270 -1.492 1.00 85.25 114 ALA A CA 1
ATOM 903 C C . ALA A 1 114 ? 12.567 6.310 -2.546 1.00 85.25 114 ALA A C 1
ATOM 905 O O . ALA A 1 114 ? 13.747 6.503 -2.846 1.00 85.25 114 ALA A O 1
ATOM 906 N N . GLY A 1 115 ? 11.582 6.977 -3.146 1.00 84.31 115 GLY A N 1
ATOM 907 C CA . GLY A 1 115 ? 11.794 8.009 -4.155 1.00 84.31 115 GLY A CA 1
ATOM 908 C C . GLY A 1 115 ? 12.657 7.521 -5.322 1.00 84.31 115 GLY A C 1
ATOM 909 O O . GLY A 1 115 ? 12.301 6.574 -6.015 1.00 84.31 115 GLY A O 1
ATOM 910 N N . ARG A 1 116 ? 13.795 8.192 -5.548 1.00 83.19 116 ARG A N 1
ATOM 911 C CA . ARG A 1 116 ? 14.725 7.915 -6.662 1.00 83.19 116 ARG A CA 1
ATOM 912 C C . ARG A 1 116 ? 15.815 6.898 -6.312 1.00 83.19 116 ARG A C 1
ATOM 914 O O . ARG A 1 116 ? 16.686 6.642 -7.139 1.00 83.19 116 ARG A O 1
ATOM 921 N N . ALA A 1 117 ? 15.819 6.374 -5.088 1.00 86.62 117 ALA A N 1
ATOM 922 C CA . ALA A 1 117 ? 16.848 5.456 -4.634 1.00 86.62 117 ALA A CA 1
ATOM 923 C C . ALA A 1 117 ? 16.611 4.066 -5.248 1.00 86.62 117 ALA A C 1
ATOM 925 O O . ALA A 1 117 ? 15.593 3.423 -4.983 1.00 86.62 117 ALA A O 1
ATOM 926 N N . LEU A 1 118 ? 17.560 3.614 -6.069 1.00 91.25 118 LEU A N 1
ATOM 927 C CA . LEU A 1 118 ? 17.548 2.296 -6.700 1.00 91.25 118 LEU A CA 1
ATOM 928 C C . LEU A 1 118 ? 18.643 1.407 -6.094 1.00 91.25 118 LEU A C 1
ATOM 930 O O . LEU A 1 118 ? 19.710 1.895 -5.717 1.00 91.25 118 LEU A O 1
ATOM 934 N N . ASP A 1 119 ? 18.384 0.106 -5.997 1.00 89.12 119 ASP A N 1
ATOM 935 C CA . ASP A 1 119 ? 19.366 -0.900 -5.603 1.00 89.12 119 ASP A CA 1
ATOM 936 C C . ASP A 1 119 ? 20.445 -1.097 -6.693 1.00 89.12 119 ASP A C 1
ATOM 938 O O . ASP A 1 119 ? 20.403 -0.515 -7.779 1.00 89.12 119 ASP A O 1
ATOM 942 N N . ARG A 1 120 ? 21.425 -1.973 -6.430 1.00 92.88 120 ARG A N 1
ATOM 943 C CA . ARG A 1 120 ? 22.501 -2.299 -7.392 1.00 92.88 120 ARG A CA 1
ATOM 944 C C . ARG A 1 120 ? 21.990 -2.896 -8.711 1.00 92.88 120 ARG A C 1
ATOM 946 O O . ARG A 1 120 ? 22.728 -2.916 -9.690 1.00 92.88 120 ARG A O 1
ATOM 953 N N . LYS A 1 121 ? 20.767 -3.426 -8.718 1.00 87.44 121 LYS A N 1
ATOM 954 C CA . LYS A 1 121 ? 20.101 -4.053 -9.862 1.00 87.44 121 LYS A CA 1
ATOM 955 C C . LYS A 1 121 ? 19.130 -3.089 -10.563 1.00 87.44 121 LYS A C 1
ATOM 957 O O . LYS A 1 121 ? 18.524 -3.482 -11.553 1.00 87.44 121 LYS A O 1
ATOM 962 N N . GLY A 1 122 ? 19.006 -1.846 -10.090 1.00 88.12 122 GLY A N 1
ATOM 963 C CA . GLY A 1 122 ? 18.104 -0.836 -10.639 1.00 88.12 122 GLY A CA 1
ATOM 964 C C . GLY A 1 122 ? 16.663 -0.912 -10.124 1.00 88.12 122 GLY A C 1
ATOM 965 O O . GLY A 1 122 ? 15.813 -0.193 -10.641 1.00 88.12 122 GLY A O 1
ATOM 966 N N . ASN A 1 123 ? 16.365 -1.739 -9.120 1.00 86.44 123 ASN A N 1
ATOM 967 C CA . ASN A 1 123 ? 15.029 -1.812 -8.533 1.00 86.44 123 ASN A CA 1
ATOM 968 C C . ASN A 1 123 ? 14.836 -0.711 -7.486 1.00 86.44 123 ASN A C 1
ATOM 970 O O . ASN A 1 123 ? 15.775 -0.416 -6.746 1.00 86.44 123 ASN A O 1
ATOM 974 N N . PRO A 1 124 ? 13.631 -0.139 -7.350 1.00 89.94 124 PRO A N 1
ATOM 975 C CA . PRO A 1 124 ? 13.338 0.801 -6.278 1.00 89.94 124 PRO A CA 1
ATOM 976 C C . PRO A 1 124 ? 13.618 0.192 -4.905 1.00 89.94 124 PRO A C 1
ATOM 978 O O . PRO A 1 124 ? 13.177 -0.917 -4.599 1.00 89.94 124 PRO A O 1
ATOM 981 N N . MET A 1 125 ? 14.339 0.925 -4.060 1.00 90.62 125 MET A N 1
ATOM 982 C CA . MET A 1 125 ? 14.492 0.531 -2.664 1.00 90.62 125 MET A CA 1
ATOM 983 C C . MET A 1 125 ? 13.152 0.679 -1.954 1.00 90.62 125 MET A C 1
ATOM 985 O O . MET A 1 125 ? 12.532 1.733 -2.022 1.00 90.62 125 MET A O 1
ATOM 989 N N . MET A 1 126 ? 12.707 -0.362 -1.260 1.00 90.50 126 MET A N 1
ATOM 990 C CA . MET A 1 126 ? 11.418 -0.354 -0.573 1.00 90.50 126 MET A CA 1
ATOM 991 C C . MET A 1 126 ? 11.596 0.055 0.888 1.00 90.50 126 MET A C 1
ATOM 993 O O . MET A 1 126 ? 12.315 -0.606 1.635 1.00 90.50 126 MET A O 1
ATOM 997 N N . THR A 1 127 ? 10.896 1.103 1.313 1.00 92.00 127 THR A N 1
ATOM 998 C CA . THR A 1 127 ? 10.850 1.549 2.708 1.00 92.00 127 THR A CA 1
ATOM 999 C C . THR A 1 127 ? 9.524 1.148 3.330 1.00 92.00 127 THR A C 1
ATOM 1001 O O . THR A 1 127 ? 8.453 1.454 2.801 1.00 92.00 127 THR A O 1
ATOM 1004 N N . LYS A 1 128 ? 9.596 0.474 4.480 1.00 92.62 128 LYS A N 1
ATOM 1005 C CA . LYS A 1 128 ? 8.427 0.138 5.294 1.00 92.62 128 LYS A CA 1
ATOM 1006 C C . LYS A 1 128 ? 8.148 1.276 6.274 1.00 92.62 128 LYS A C 1
ATOM 1008 O O . LYS A 1 128 ? 8.997 1.588 7.105 1.00 92.62 128 LYS A O 1
ATOM 1013 N N . LEU A 1 129 ? 6.961 1.864 6.194 1.00 93.38 129 LEU A N 1
ATOM 1014 C CA . LEU A 1 129 ? 6.475 2.877 7.128 1.00 93.38 129 LEU A CA 1
ATOM 1015 C C . LEU A 1 129 ? 5.365 2.272 7.990 1.00 93.38 129 LEU A C 1
ATOM 1017 O O . LEU A 1 129 ? 4.526 1.534 7.481 1.00 93.38 129 LEU A O 1
ATOM 1021 N N . LYS A 1 130 ? 5.377 2.558 9.293 1.00 93.81 130 LYS A N 1
ATOM 1022 C CA . LYS A 1 130 ? 4.374 2.079 10.256 1.00 93.81 130 LYS A CA 1
ATOM 1023 C C . LYS A 1 130 ? 3.465 3.226 10.695 1.00 93.81 130 LYS A C 1
ATOM 1025 O O . LYS A 1 130 ? 3.921 4.368 10.760 1.00 93.81 130 LYS A O 1
ATOM 1030 N N . GLY A 1 131 ? 2.214 2.917 11.014 1.00 93.12 131 GLY A N 1
ATOM 1031 C CA . GLY A 1 131 ? 1.229 3.894 11.474 1.00 93.12 131 GLY A CA 1
ATOM 1032 C C . GLY A 1 131 ? -0.211 3.452 11.235 1.00 93.12 131 GLY A C 1
ATOM 1033 O O . GLY A 1 131 ? -0.468 2.321 10.832 1.00 93.12 131 GLY A O 1
ATOM 1034 N N . GLN A 1 132 ? -1.146 4.370 11.463 1.00 93.38 132 GLN A N 1
ATOM 1035 C CA . GLN A 1 132 ? -2.555 4.183 11.132 1.00 93.38 132 GLN A CA 1
ATOM 1036 C C . GLN A 1 132 ? -2.722 4.217 9.612 1.00 93.38 132 GLN A C 1
ATOM 1038 O O . GLN A 1 132 ? -2.418 5.235 8.991 1.00 93.38 132 GLN A O 1
ATOM 1043 N N . VAL A 1 133 ? -3.148 3.091 9.034 1.00 93.75 133 VAL A N 1
ATOM 1044 C CA . VAL A 1 133 ? -3.315 2.887 7.590 1.00 93.75 133 VAL A CA 1
ATOM 1045 C C . VAL A 1 133 ? -4.793 2.970 7.239 1.00 93.75 133 VAL A C 1
ATOM 1047 O O . VAL A 1 133 ? -5.578 2.124 7.655 1.00 93.75 133 VAL A O 1
ATOM 1050 N N . GLU A 1 134 ? -5.153 3.961 6.434 1.00 91.75 134 GLU A N 1
ATOM 1051 C CA . GLU A 1 134 ? -6.522 4.191 5.974 1.00 91.75 134 GLU A CA 1
ATOM 1052 C C . GLU A 1 134 ? -6.554 4.180 4.439 1.00 91.75 134 GLU A C 1
ATOM 1054 O O . GLU A 1 134 ? -6.175 5.175 3.808 1.00 91.75 134 GLU A O 1
ATOM 1059 N N . PRO A 1 135 ? -6.945 3.062 3.801 1.00 90.94 135 PRO A N 1
ATOM 1060 C CA . PRO A 1 135 ? -7.133 3.019 2.357 1.00 90.94 135 PRO A CA 1
ATOM 1061 C C . PRO A 1 135 ? -8.415 3.760 1.963 1.00 90.94 135 PRO A C 1
ATOM 1063 O O . PRO A 1 135 ? -9.438 3.672 2.643 1.00 90.94 135 PRO A O 1
ATOM 1066 N N . PHE A 1 136 ? -8.367 4.488 0.853 1.00 89.56 136 PHE A N 1
ATOM 1067 C CA . PHE A 1 136 ? -9.505 5.237 0.333 1.00 89.56 136 PHE A CA 1
ATOM 1068 C C . PHE A 1 136 ? -9.535 5.211 -1.198 1.00 89.56 136 PHE A C 1
ATOM 1070 O O . PHE A 1 136 ? -8.503 5.090 -1.860 1.00 89.56 136 PHE A O 1
ATOM 1077 N N . TYR A 1 137 ? -10.738 5.342 -1.756 1.00 87.12 137 TYR A N 1
ATOM 1078 C CA . TYR A 1 137 ? -10.949 5.551 -3.189 1.00 87.12 137 TYR A CA 1
ATOM 1079 C C . TYR A 1 137 ? -10.818 7.037 -3.521 1.00 87.12 137 TYR A C 1
ATOM 1081 O O . TYR A 1 137 ? -11.370 7.866 -2.790 1.00 87.12 137 TYR A O 1
ATOM 1089 N N . ARG A 1 138 ? -10.110 7.360 -4.603 1.00 82.38 138 ARG A N 1
ATOM 1090 C CA . ARG A 1 138 ? -9.942 8.720 -5.122 1.00 82.38 138 ARG A CA 1
ATOM 1091 C C . ARG A 1 138 ? -10.828 8.972 -6.339 1.00 82.38 138 ARG A C 1
ATOM 1093 O O . ARG A 1 138 ? -11.154 7.998 -7.047 1.00 82.38 138 ARG A O 1
#